Protein AF-A0A844FRA8-F1 (afdb_monomer)

Organism: NCBI:txid2652286

InterPro domains:
  IPR017853 Glycoside hydrolase superfamily [SSF51445] (2-80)

Secondary structure (DSSP, 8-state):
-HHHHHHTT--EEEETTGGGS-HHHHHHHHHHHHHH-TT-EEEE--SS--HHHHHTTS-SEE--HHHHHHHHHHHHSTTS-HHHHHHHHHHHHHHSPPP--------

Mean predicted aligned error: 9.88 Å

Structure (mmCIF, N/CA/C/O backbone):
data_AF-A0A844FRA8-F1
#
_entry.id   AF-A0A844FRA8-F1
#
loop_
_atom_site.group_PDB
_atom_site.id
_atom_site.type_symbol
_atom_site.label_atom_id
_atom_site.label_alt_id
_atom_site.label_comp_id
_atom_site.label_asym_id
_atom_site.label_entity_id
_atom_site.label_seq_id
_atom_site.pdbx_PDB_ins_code
_atom_site.Cartn_x
_atom_site.Cartn_y
_atom_site.Cartn_z
_atom_site.occupancy
_atom_site.B_iso_or_equiv
_atom_site.auth_seq_id
_atom_site.auth_comp_id
_atom_site.auth_asym_id
_atom_site.auth_atom_id
_atom_site.pdbx_PDB_model_num
ATOM 1 N N . MET A 1 1 ? -14.602 10.798 7.791 1.00 83.31 1 MET A N 1
ATOM 2 C CA . MET A 1 1 ? -15.094 10.091 6.585 1.00 83.31 1 MET A CA 1
ATOM 3 C C . MET A 1 1 ? -14.710 8.612 6.601 1.00 83.31 1 MET A C 1
ATOM 5 O O . MET A 1 1 ? -15.614 7.791 6.595 1.00 83.31 1 MET A O 1
ATOM 9 N N . ILE A 1 2 ? -13.419 8.274 6.713 1.00 88.12 2 ILE A N 1
ATOM 10 C CA . ILE A 1 2 ? -12.896 6.890 6.756 1.00 88.12 2 ILE A CA 1
ATOM 11 C C . ILE A 1 2 ? -13.668 5.986 7.731 1.00 88.12 2 ILE A C 1
ATOM 13 O O . ILE A 1 2 ? -14.244 4.989 7.313 1.00 88.12 2 ILE A O 1
ATOM 17 N N . LYS A 1 3 ? -13.798 6.393 9.002 1.00 89.56 3 LYS A N 1
ATOM 18 C CA . LYS A 1 3 ? -14.504 5.616 10.042 1.00 89.56 3 LYS A CA 1
ATOM 19 C C . LYS A 1 3 ? -15.937 5.216 9.670 1.00 89.56 3 LYS A C 1
ATOM 21 O O . LYS A 1 3 ? -16.399 4.151 10.056 1.00 89.56 3 LYS A O 1
ATOM 26 N N . LYS A 1 4 ? -16.651 6.055 8.908 1.00 92.75 4 LYS A N 1
ATOM 27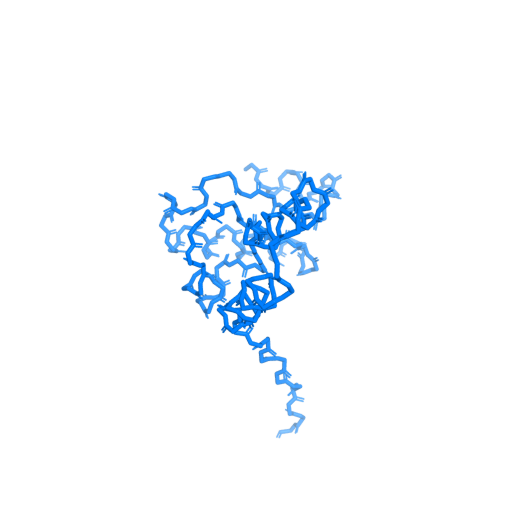 C CA . LYS A 1 4 ? -18.012 5.739 8.448 1.00 92.75 4 LYS A CA 1
ATOM 28 C C . LYS A 1 4 ? -17.992 4.516 7.531 1.00 92.75 4 LYS A C 1
ATOM 30 O O . LYS A 1 4 ? -18.768 3.599 7.742 1.00 92.75 4 LYS A O 1
ATOM 35 N N . TRP A 1 5 ? -17.096 4.507 6.548 1.00 91.81 5 TRP A N 1
ATOM 36 C CA . TRP A 1 5 ? -16.954 3.412 5.588 1.00 91.81 5 TRP A CA 1
ATOM 37 C C . TRP A 1 5 ? -16.363 2.151 6.220 1.00 91.81 5 TRP A C 1
ATOM 39 O O . TRP A 1 5 ? -16.817 1.054 5.917 1.00 91.81 5 TRP A O 1
ATOM 49 N N . MET A 1 6 ? -15.450 2.306 7.181 1.00 92.19 6 MET A N 1
ATOM 50 C CA . MET A 1 6 ? -14.953 1.187 7.990 1.00 92.19 6 MET A CA 1
ATOM 51 C C . MET A 1 6 ? -16.088 0.471 8.730 1.00 92.19 6 MET A C 1
ATOM 53 O O . MET A 1 6 ? -16.196 -0.749 8.670 1.00 92.19 6 MET A O 1
ATOM 57 N N . ARG A 1 7 ? -17.001 1.226 9.354 1.00 90.25 7 ARG A N 1
ATOM 58 C CA . ARG A 1 7 ? -18.177 0.663 10.043 1.00 90.25 7 ARG A CA 1
ATOM 59 C C . ARG A 1 7 ? -19.200 0.029 9.102 1.00 90.25 7 ARG A C 1
ATOM 61 O O . ARG A 1 7 ? -20.003 -0.779 9.550 1.00 90.25 7 ARG A O 1
ATOM 68 N N . LEU A 1 8 ? -19.174 0.392 7.820 1.00 93.12 8 LEU A N 1
ATOM 69 C CA . LEU A 1 8 ? -19.977 -0.248 6.776 1.00 93.12 8 LEU A CA 1
ATOM 70 C C . LEU A 1 8 ? -19.321 -1.525 6.223 1.00 93.12 8 LEU A C 1
ATOM 72 O O . LEU A 1 8 ? -19.931 -2.186 5.390 1.00 93.12 8 LEU A O 1
ATOM 76 N N . GLY A 1 9 ? -18.122 -1.888 6.695 1.00 91.38 9 GLY A N 1
ATOM 77 C CA . GLY A 1 9 ? -17.477 -3.163 6.380 1.00 91.38 9 GLY A CA 1
ATOM 78 C C . GLY A 1 9 ? -16.450 -3.118 5.249 1.00 91.38 9 GLY A C 1
ATOM 79 O O . GLY A 1 9 ? -16.193 -4.149 4.645 1.00 91.38 9 GLY A O 1
ATOM 80 N N . VAL A 1 10 ? -15.864 -1.959 4.935 1.00 92.44 10 VAL A N 1
ATOM 81 C CA . VAL A 1 10 ? -14.774 -1.880 3.945 1.00 92.44 10 VAL A CA 1
ATOM 82 C C . VAL A 1 10 ? -13.508 -2.584 4.455 1.00 92.44 10 VAL A C 1
ATOM 84 O O . VAL A 1 10 ? -13.057 -2.327 5.570 1.00 92.44 10 VAL A O 1
ATOM 87 N N . ASP A 1 11 ? -12.910 -3.421 3.603 1.00 91.69 11 ASP A N 1
ATOM 88 C CA . ASP A 1 11 ? -11.709 -4.217 3.909 1.00 91.69 11 ASP A CA 1
ATOM 89 C C . ASP A 1 11 ? -10.407 -3.649 3.329 1.00 91.69 11 ASP A C 1
ATOM 91 O O . ASP A 1 11 ? -9.317 -4.071 3.718 1.00 91.69 11 ASP A O 1
ATOM 95 N N . ALA A 1 12 ? -10.491 -2.694 2.402 1.00 92.56 12 ALA A N 1
ATOM 96 C CA . ALA A 1 12 ? -9.314 -2.099 1.787 1.00 92.56 12 ALA A CA 1
ATOM 97 C C . ALA A 1 12 ? -9.547 -0.660 1.317 1.00 92.56 12 ALA A C 1
ATOM 99 O O . ALA A 1 12 ? -10.653 -0.281 0.934 1.00 92.56 12 ALA A O 1
ATOM 100 N N . TRP A 1 13 ? -8.470 0.121 1.295 1.00 93.62 13 TRP A N 1
ATOM 101 C CA . TRP A 1 13 ? -8.435 1.490 0.794 1.00 93.62 13 TRP A CA 1
ATOM 102 C C . TRP A 1 13 ? -7.419 1.607 -0.331 1.00 93.62 13 TRP A C 1
ATOM 104 O O . TRP A 1 13 ? -6.250 1.280 -0.144 1.00 93.62 13 TRP A O 1
ATOM 114 N N . ARG A 1 14 ? -7.860 2.120 -1.481 1.00 93.62 14 ARG A N 1
ATOM 115 C CA . ARG A 1 14 ? -6.986 2.539 -2.578 1.00 93.62 14 ARG A CA 1
ATOM 116 C C . ARG A 1 14 ? -6.904 4.059 -2.573 1.00 93.62 14 ARG A C 1
ATOM 118 O O . ARG A 1 14 ? -7.905 4.723 -2.833 1.00 93.62 14 ARG A O 1
ATOM 125 N N . LEU A 1 15 ? -5.732 4.594 -2.253 1.00 91.56 15 LEU A N 1
ATOM 126 C CA . LEU A 1 15 ? -5.472 6.029 -2.205 1.00 91.56 15 LEU A CA 1
ATOM 127 C C . LEU A 1 15 ? -5.052 6.512 -3.596 1.00 91.56 15 LEU A C 1
ATOM 129 O O . LEU A 1 15 ? -4.052 6.050 -4.144 1.00 91.56 15 LEU A O 1
ATOM 133 N N . ASP A 1 16 ? -5.861 7.397 -4.167 1.00 89.62 16 ASP A N 1
ATOM 134 C CA . ASP A 1 16 ? -5.593 8.070 -5.439 1.00 89.62 16 ASP A CA 1
ATOM 135 C C . ASP A 1 16 ? -4.457 9.081 -5.276 1.00 89.62 16 ASP A C 1
ATOM 137 O O . ASP A 1 16 ? -4.392 9.747 -4.240 1.00 89.62 16 ASP A O 1
ATOM 141 N N . VAL A 1 17 ? -3.567 9.159 -6.272 1.00 85.94 17 VAL A N 1
ATOM 142 C CA . VAL A 1 17 ? -2.420 10.091 -6.298 1.00 85.94 17 VAL A CA 1
ATOM 143 C C . VAL A 1 17 ? -1.681 10.153 -4.945 1.00 85.94 17 VAL A C 1
ATOM 145 O O . VAL A 1 17 ? -1.394 11.214 -4.391 1.00 85.94 17 VAL A O 1
ATOM 148 N N . ALA A 1 18 ? -1.394 8.980 -4.365 1.00 86.00 18 ALA A N 1
ATOM 149 C CA . ALA A 1 18 ? -0.852 8.867 -3.008 1.00 86.00 18 ALA A CA 1
ATOM 150 C C . ALA A 1 18 ? 0.504 9.575 -2.841 1.00 86.00 18 ALA A C 1
ATOM 152 O O . ALA A 1 18 ? 0.853 9.976 -1.736 1.00 86.00 18 ALA A O 1
ATOM 153 N N . ASN A 1 19 ? 1.242 9.762 -3.936 1.00 83.56 19 ASN A N 1
ATOM 154 C CA . ASN A 1 19 ? 2.518 10.473 -3.974 1.00 83.56 19 ASN A CA 1
ATOM 155 C C . ASN A 1 19 ? 2.410 11.994 -3.737 1.00 83.56 19 ASN A C 1
ATOM 157 O O . ASN A 1 19 ? 3.432 12.624 -3.486 1.00 83.56 19 ASN A O 1
ATOM 161 N N . GLU A 1 20 ? 1.222 12.598 -3.843 1.00 87.50 20 GLU A N 1
ATOM 162 C CA . GLU A 1 20 ? 1.011 14.029 -3.547 1.00 87.50 20 GLU A CA 1
ATOM 163 C C . GLU A 1 20 ? 0.608 14.284 -2.086 1.00 87.50 20 GLU A C 1
ATOM 165 O O . GLU A 1 20 ? 0.595 15.425 -1.618 1.00 87.50 20 GLU A O 1
ATOM 170 N N . ILE A 1 21 ? 0.288 13.223 -1.345 1.00 85.81 21 ILE A N 1
ATOM 171 C CA . ILE A 1 21 ? -0.084 13.294 0.065 1.00 85.81 21 ILE A CA 1
ATOM 172 C C . ILE A 1 21 ? 1.195 13.225 0.902 1.00 85.81 21 ILE A C 1
ATOM 174 O O . ILE A 1 21 ? 2.059 12.386 0.662 1.00 85.81 21 ILE A O 1
ATOM 178 N N . SER A 1 22 ? 1.320 14.093 1.909 1.00 86.50 22 SER A N 1
ATOM 179 C CA . SER A 1 22 ? 2.481 14.063 2.801 1.00 86.50 22 SER A CA 1
ATOM 180 C C . SER A 1 22 ? 2.553 12.756 3.597 1.00 86.50 22 SER A C 1
ATOM 182 O O . SER A 1 22 ? 1.527 12.236 4.043 1.00 86.50 22 SER A O 1
ATOM 184 N N . ASP A 1 23 ? 3.769 12.271 3.853 1.00 85.19 23 ASP A N 1
ATOM 185 C CA . ASP A 1 23 ? 4.006 11.020 4.589 1.00 85.19 23 ASP A CA 1
ATOM 186 C C . ASP A 1 23 ? 3.283 10.995 5.943 1.00 85.19 23 ASP A C 1
ATOM 188 O O . ASP A 1 23 ? 2.564 10.052 6.258 1.00 85.19 23 ASP A O 1
ATOM 192 N N . HIS A 1 24 ? 3.350 12.096 6.697 1.00 87.19 24 HIS A N 1
ATOM 193 C CA . HIS A 1 24 ? 2.664 12.224 7.986 1.00 87.19 24 HIS A CA 1
ATOM 194 C C . HIS A 1 24 ? 1.133 12.108 7.864 1.00 87.19 24 HIS A C 1
ATOM 196 O O . HIS A 1 24 ? 0.451 11.633 8.775 1.00 87.19 24 HIS A O 1
ATOM 202 N N . MET A 1 25 ? 0.549 12.571 6.755 1.00 89.38 25 MET A N 1
ATOM 203 C CA . MET A 1 25 ? -0.886 12.414 6.526 1.00 89.38 25 MET A CA 1
ATOM 204 C C . MET A 1 25 ? -1.231 10.967 6.157 1.00 89.38 25 MET A C 1
ATOM 206 O O . MET A 1 25 ? -2.240 10.460 6.648 1.00 89.38 25 MET A O 1
ATOM 210 N N . LEU A 1 26 ? -0.400 10.295 5.356 1.00 89.25 26 LEU A N 1
ATOM 211 C CA . LEU A 1 26 ? -0.566 8.873 5.035 1.00 89.25 26 LEU A CA 1
ATOM 212 C C . LEU A 1 26 ? -0.477 7.997 6.290 1.00 89.25 26 LEU A C 1
ATOM 214 O O . LEU A 1 26 ? -1.347 7.148 6.497 1.00 89.25 26 LEU A O 1
ATOM 218 N N . ASP A 1 27 ? 0.481 8.273 7.173 1.00 89.44 27 ASP A N 1
ATOM 219 C CA . ASP A 1 27 ? 0.624 7.584 8.458 1.00 89.44 27 ASP A CA 1
ATOM 220 C C . ASP A 1 27 ? -0.619 7.758 9.332 1.00 89.44 27 ASP A C 1
ATOM 222 O O . ASP A 1 27 ? -1.169 6.781 9.846 1.00 89.44 27 ASP A O 1
ATOM 226 N N . ASN A 1 28 ? -1.134 8.986 9.440 1.00 91.06 28 ASN A N 1
ATOM 227 C CA . ASN A 1 28 ? -2.366 9.259 10.179 1.00 91.06 28 ASN A CA 1
ATOM 228 C C . ASN A 1 28 ? -3.579 8.537 9.579 1.00 91.06 28 ASN A C 1
ATOM 230 O O . ASN A 1 28 ? -4.407 7.995 10.315 1.00 91.06 28 ASN A O 1
ATOM 234 N N . ILE A 1 29 ? -3.698 8.520 8.249 1.00 91.56 29 ILE A N 1
ATOM 235 C CA . ILE A 1 29 ? -4.768 7.803 7.545 1.00 91.56 29 ILE A CA 1
ATOM 236 C C . ILE A 1 29 ? -4.689 6.313 7.868 1.00 91.56 29 ILE A C 1
ATOM 238 O O . ILE A 1 29 ? -5.690 5.721 8.283 1.00 91.56 29 ILE A O 1
ATOM 242 N N . LYS A 1 30 ? -3.504 5.713 7.729 1.00 90.81 30 LYS A N 1
ATOM 243 C CA . LYS A 1 30 ? -3.291 4.296 8.014 1.00 90.81 30 LYS A CA 1
ATOM 244 C C . LYS A 1 30 ? -3.557 3.981 9.482 1.00 90.81 30 LYS A C 1
ATOM 246 O O . LYS A 1 30 ? -4.237 2.998 9.758 1.00 90.81 30 LYS A O 1
ATOM 251 N N . HIS A 1 31 ? -3.112 4.824 10.410 1.00 92.00 31 HIS A N 1
ATOM 252 C CA . HIS A 1 31 ? -3.376 4.656 11.838 1.00 92.00 31 HIS A CA 1
ATOM 253 C C . HIS A 1 31 ? -4.881 4.633 12.130 1.00 92.00 31 HIS A C 1
ATOM 255 O O . HIS A 1 31 ? -5.379 3.669 12.706 1.00 92.00 31 HIS A O 1
ATOM 261 N N . VAL A 1 32 ? -5.638 5.610 11.617 1.00 93.19 32 VAL A N 1
ATOM 262 C CA . VAL A 1 32 ? -7.101 5.651 11.782 1.00 93.19 32 VAL A CA 1
ATOM 263 C C . VAL A 1 32 ? -7.790 4.420 11.179 1.00 93.19 32 VAL A C 1
ATOM 265 O O . VAL A 1 32 ? -8.779 3.942 11.734 1.00 93.19 32 VAL A O 1
ATOM 268 N N . ILE A 1 33 ? -7.300 3.907 10.048 1.00 92.94 33 ILE A N 1
ATOM 269 C CA . ILE A 1 33 ? -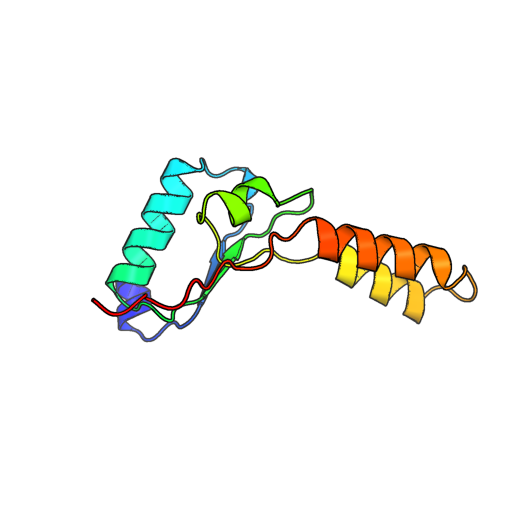7.835 2.692 9.416 1.00 92.94 33 ILE A CA 1
ATOM 270 C C . ILE A 1 33 ? -7.556 1.457 10.285 1.00 92.94 33 ILE A C 1
ATOM 272 O O . ILE A 1 33 ? -8.470 0.676 10.558 1.00 92.94 33 ILE A O 1
ATOM 276 N N . LYS A 1 34 ? -6.306 1.287 10.729 1.00 90.62 34 LYS A N 1
ATOM 277 C CA . LYS A 1 34 ? -5.861 0.121 11.506 1.00 90.62 34 LYS A CA 1
ATOM 278 C C . LYS A 1 34 ? -6.458 0.096 12.915 1.00 90.62 34 LYS A C 1
ATOM 280 O O . LYS A 1 34 ? -6.695 -0.996 13.430 1.00 90.62 34 LYS A O 1
ATOM 285 N N . ASP A 1 35 ? -6.754 1.259 13.492 1.00 93.31 35 ASP A N 1
ATOM 286 C CA . ASP A 1 35 ? -7.470 1.391 14.765 1.00 93.31 35 ASP A CA 1
ATOM 287 C C . ASP A 1 35 ? -8.904 0.854 14.689 1.00 93.31 35 ASP A C 1
ATOM 289 O O . ASP A 1 35 ? -9.380 0.227 15.632 1.00 93.31 35 ASP A O 1
ATOM 293 N N . GLU A 1 36 ? -9.602 1.075 13.569 1.00 92.50 36 GLU A N 1
ATOM 294 C CA . GLU A 1 36 ? -10.954 0.534 13.383 1.00 92.50 36 GLU A CA 1
ATOM 295 C C . GLU A 1 36 ? -10.909 -0.956 12.999 1.00 92.50 36 GLU A C 1
ATOM 297 O O . GLU A 1 36 ? -11.723 -1.739 13.488 1.00 92.50 36 GLU A O 1
ATOM 302 N N . LYS A 1 37 ? -9.963 -1.368 12.139 1.00 92.00 37 LYS A N 1
ATOM 303 C CA . LYS A 1 37 ? -9.752 -2.777 11.762 1.00 92.00 37 LYS A CA 1
ATOM 304 C C . LYS A 1 37 ? -8.313 -3.023 11.294 1.00 92.00 37 LYS A C 1
ATOM 306 O O . LYS A 1 37 ? -7.910 -2.579 10.217 1.00 92.00 37 LYS A O 1
ATOM 311 N N . LYS A 1 38 ? -7.560 -3.810 12.071 1.00 90.56 38 LYS A N 1
ATOM 312 C CA . LYS A 1 38 ? -6.129 -4.096 11.838 1.00 90.56 38 LYS A CA 1
ATOM 313 C C . LYS A 1 38 ? -5.835 -4.781 10.499 1.00 90.56 38 LYS A C 1
ATOM 315 O O . LYS A 1 38 ? -4.825 -4.472 9.870 1.00 90.56 38 LYS A O 1
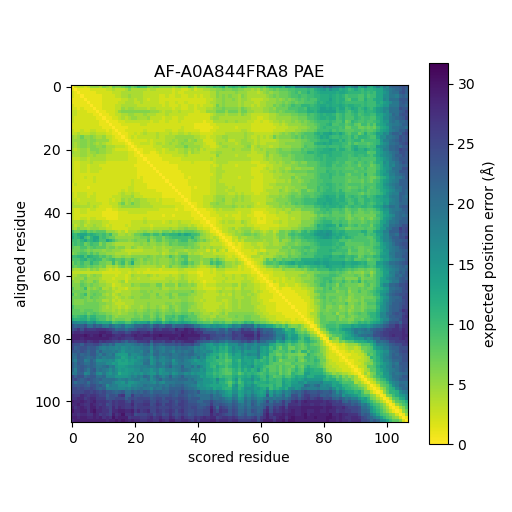ATOM 320 N N . ASP A 1 39 ? -6.740 -5.639 10.037 1.00 90.56 39 ASP A N 1
ATOM 321 C CA . ASP A 1 39 ? -6.551 -6.429 8.811 1.00 90.56 39 ASP A CA 1
ATOM 322 C C . ASP A 1 39 ? -6.900 -5.663 7.525 1.00 90.56 39 ASP A C 1
ATOM 324 O O . ASP A 1 39 ? -6.841 -6.218 6.432 1.00 90.56 39 ASP A O 1
ATOM 328 N N . THR A 1 40 ? -7.263 -4.383 7.629 1.00 92.19 40 THR A N 1
ATOM 329 C CA . THR A 1 40 ? -7.640 -3.567 6.466 1.00 92.19 40 THR A CA 1
ATOM 330 C C . THR A 1 40 ? -6.420 -3.233 5.623 1.00 92.19 40 THR A C 1
ATOM 332 O O . THR A 1 40 ? -5.448 -2.702 6.159 1.00 92.19 40 THR A O 1
ATOM 335 N N . TYR A 1 41 ? -6.464 -3.482 4.318 1.00 91.69 41 TYR A N 1
ATOM 336 C CA . TYR A 1 41 ? -5.327 -3.246 3.424 1.00 91.69 41 TYR A CA 1
ATOM 337 C C . TYR A 1 41 ? -5.309 -1.811 2.877 1.00 91.69 41 TYR A C 1
ATOM 339 O O . TYR A 1 41 ? -6.334 -1.322 2.405 1.00 91.69 41 TYR A O 1
ATOM 347 N N . VAL A 1 42 ? -4.161 -1.128 2.903 1.00 92.12 42 VAL A N 1
ATOM 348 C CA . VAL A 1 42 ? -4.020 0.236 2.350 1.00 92.12 42 VAL A CA 1
ATOM 349 C C . VAL A 1 42 ? -3.031 0.249 1.187 1.00 92.12 42 VAL A C 1
ATOM 351 O O . VAL A 1 42 ? -1.831 0.061 1.384 1.00 92.12 42 VAL A O 1
ATOM 354 N N . VAL A 1 43 ? -3.525 0.507 -0.024 1.00 92.00 43 VAL A N 1
ATOM 355 C CA . VAL A 1 43 ? -2.723 0.579 -1.251 1.00 92.00 43 VAL A CA 1
ATOM 356 C C . VAL A 1 43 ? -2.698 1.997 -1.808 1.00 92.00 43 VAL A C 1
ATOM 358 O O . VAL A 1 43 ? -3.738 2.637 -1.943 1.00 92.00 43 VAL A O 1
ATOM 361 N N . GLY A 1 44 ? -1.512 2.492 -2.152 1.00 90.00 44 GLY A N 1
ATOM 362 C CA . GLY A 1 44 ? -1.356 3.775 -2.836 1.00 90.00 44 GLY A CA 1
ATOM 363 C C . GLY A 1 44 ? -1.232 3.620 -4.347 1.00 90.00 44 GLY A C 1
ATOM 364 O O . GLY A 1 44 ? -0.631 2.670 -4.861 1.00 90.00 44 GLY A O 1
ATOM 365 N N . GLU A 1 45 ? -1.772 4.574 -5.089 1.00 87.19 45 GLU A N 1
ATOM 366 C CA . GLU A 1 45 ? -1.375 4.776 -6.472 1.00 87.19 45 GLU A CA 1
ATOM 367 C C . GLU A 1 45 ? -0.084 5.595 -6.527 1.00 87.19 45 GLU A C 1
ATOM 369 O O . GLU A 1 45 ? -0.089 6.791 -6.251 1.00 87.19 45 GLU A O 1
ATOM 374 N N . ILE A 1 46 ? 1.017 4.936 -6.895 1.00 83.94 46 ILE A N 1
ATOM 375 C CA . ILE A 1 46 ? 2.319 5.568 -7.106 1.00 83.94 46 ILE A CA 1
ATOM 376 C C . ILE A 1 46 ? 2.921 4.985 -8.386 1.00 83.94 46 ILE A C 1
ATOM 378 O O . ILE A 1 46 ? 3.073 3.772 -8.519 1.00 83.94 46 ILE A O 1
ATOM 382 N N . TRP A 1 47 ? 3.246 5.852 -9.345 1.00 78.69 47 TRP A N 1
ATOM 383 C CA . TRP A 1 47 ? 3.723 5.456 -10.678 1.00 78.69 47 TRP A CA 1
ATOM 384 C C . TRP A 1 47 ? 5.245 5.272 -10.762 1.00 78.69 47 TRP A C 1
ATOM 386 O O . TRP A 1 47 ? 5.748 4.628 -11.690 1.00 78.69 47 TRP A O 1
ATOM 396 N N . HIS A 1 48 ? 5.972 5.851 -9.806 1.00 73.38 48 HIS A N 1
ATOM 397 C CA . HIS A 1 48 ? 7.430 5.822 -9.708 1.00 73.38 48 HIS A CA 1
ATOM 398 C C . HIS A 1 48 ? 7.903 4.918 -8.561 1.00 73.38 48 HIS A C 1
ATOM 400 O O . HIS A 1 48 ? 7.126 4.149 -7.998 1.00 73.38 48 HIS A O 1
ATOM 406 N N . ASN A 1 49 ? 9.201 4.968 -8.245 1.00 73.75 49 ASN A N 1
ATOM 407 C CA . ASN A 1 49 ? 9.760 4.218 -7.127 1.00 73.75 49 ASN A CA 1
ATOM 408 C C . ASN A 1 49 ? 8.972 4.541 -5.848 1.00 73.75 49 ASN A C 1
ATOM 410 O O . ASN A 1 49 ? 8.840 5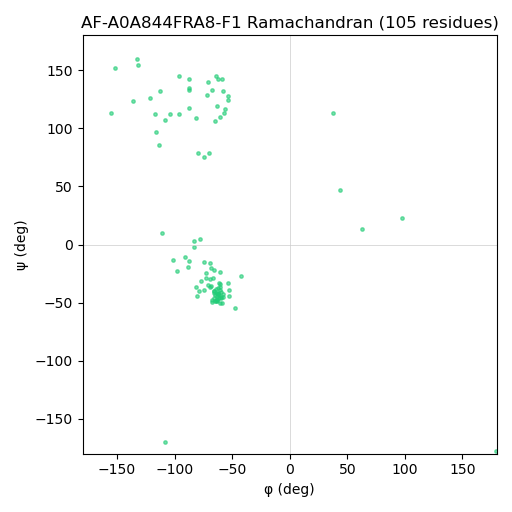.714 -5.511 1.00 73.75 49 ASN A O 1
ATOM 414 N N . ALA A 1 50 ? 8.442 3.507 -5.194 1.00 76.25 50 ALA A N 1
ATOM 415 C CA . ALA A 1 50 ? 7.586 3.616 -4.022 1.00 76.25 50 ALA A CA 1
ATOM 416 C C . ALA A 1 50 ? 8.243 3.100 -2.728 1.00 76.25 50 ALA A C 1
ATOM 418 O O . ALA A 1 50 ? 7.559 2.941 -1.716 1.00 76.25 50 ALA A O 1
ATOM 419 N N . THR A 1 51 ? 9.549 2.802 -2.755 1.00 78.12 51 THR A N 1
ATOM 420 C CA . THR A 1 51 ? 10.268 2.220 -1.611 1.00 78.12 51 THR A CA 1
ATOM 421 C C . THR 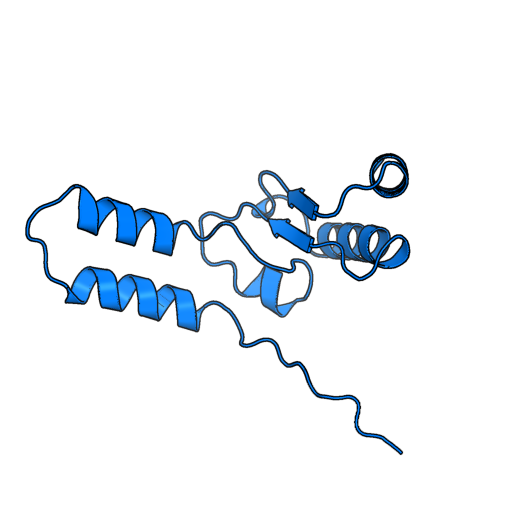A 1 51 ? 10.073 3.031 -0.333 1.00 78.12 51 THR A C 1
ATOM 423 O O . THR A 1 51 ? 9.894 2.434 0.723 1.00 78.12 51 THR A O 1
ATOM 426 N N . GLU A 1 52 ? 10.058 4.361 -0.414 1.00 76.62 52 GLU A N 1
ATOM 427 C CA . GLU A 1 52 ? 9.941 5.250 0.749 1.00 76.62 52 GLU A CA 1
ATOM 428 C C . GLU A 1 52 ? 8.592 5.081 1.464 1.00 76.62 52 GLU A C 1
ATOM 430 O O . GLU A 1 52 ? 8.564 4.806 2.661 1.00 76.62 52 GLU A O 1
ATOM 435 N N . TRP A 1 53 ? 7.478 5.089 0.728 1.00 77.06 53 TRP A N 1
ATOM 436 C CA . TRP A 1 53 ? 6.132 4.926 1.297 1.00 77.06 53 TRP A CA 1
ATOM 437 C C . TRP A 1 53 ? 5.865 3.539 1.893 1.00 77.06 53 TRP A C 1
ATOM 439 O O . TRP A 1 53 ? 5.062 3.403 2.819 1.00 77.06 53 TRP A O 1
ATOM 449 N N . ILE A 1 54 ? 6.530 2.503 1.375 1.00 78.38 54 ILE A N 1
ATOM 450 C CA . ILE A 1 54 ? 6.441 1.144 1.929 1.00 78.38 54 ILE A CA 1
ATOM 451 C C . ILE A 1 54 ? 7.353 1.016 3.158 1.00 78.38 54 ILE A C 1
ATOM 453 O O . ILE A 1 54 ? 6.937 0.476 4.180 1.00 78.38 54 ILE A O 1
ATOM 457 N N . SER A 1 55 ? 8.583 1.534 3.082 1.00 77.00 55 SER A N 1
ATOM 458 C CA . SER A 1 55 ? 9.584 1.427 4.158 1.00 77.00 55 SER A CA 1
ATOM 459 C C . SER A 1 55 ? 9.199 2.233 5.395 1.00 77.00 55 SER A C 1
ATOM 461 O O . SER A 1 55 ? 9.413 1.773 6.514 1.00 77.00 55 SER A O 1
ATOM 463 N N . ASN A 1 56 ? 8.576 3.396 5.199 1.00 75.44 56 ASN A N 1
ATOM 464 C CA . ASN A 1 56 ? 8.088 4.250 6.282 1.00 75.44 56 ASN A CA 1
ATOM 465 C C . ASN A 1 56 ? 6.772 3.744 6.887 1.00 75.44 56 ASN A C 1
ATOM 467 O O . ASN A 1 56 ? 6.200 4.391 7.752 1.00 75.44 56 ASN A O 1
ATOM 471 N N . ASN A 1 57 ? 6.289 2.573 6.455 1.00 74.38 57 ASN A N 1
ATOM 472 C CA . ASN A 1 57 ? 5.062 1.954 6.936 1.00 74.38 57 ASN A CA 1
ATOM 473 C C . ASN A 1 57 ? 3.787 2.774 6.648 1.00 74.38 57 ASN A C 1
ATOM 475 O O . ASN A 1 57 ? 2.733 2.416 7.168 1.00 74.38 57 ASN A O 1
ATOM 479 N N . GLY A 1 58 ? 3.840 3.790 5.779 1.00 79.69 58 GLY A N 1
ATOM 480 C CA . GLY A 1 58 ? 2.691 4.624 5.403 1.00 79.69 58 GLY A CA 1
ATOM 481 C C . GLY A 1 58 ? 1.678 3.921 4.494 1.00 79.69 58 GLY A C 1
ATOM 482 O O . GLY A 1 58 ? 0.491 4.237 4.522 1.00 79.69 58 GLY A O 1
ATOM 483 N N . LEU A 1 59 ? 2.105 2.898 3.742 1.00 86.50 59 LEU A N 1
ATOM 484 C CA . LEU A 1 59 ? 1.247 2.062 2.889 1.00 86.50 59 LEU A CA 1
ATOM 485 C C . LEU A 1 59 ? 1.523 0.570 3.123 1.00 86.50 59 LEU A C 1
ATOM 487 O O . LEU A 1 59 ? 2.606 0.196 3.564 1.00 86.50 59 LEU A O 1
ATOM 491 N N . ASP A 1 60 ? 0.539 -0.293 2.862 1.00 86.56 60 ASP A N 1
ATOM 492 C CA . ASP A 1 60 ? 0.733 -1.755 2.834 1.00 86.56 60 ASP A CA 1
ATOM 493 C C . ASP A 1 60 ? 1.180 -2.244 1.438 1.00 86.56 60 ASP A C 1
ATOM 495 O O . ASP A 1 60 ? 1.647 -3.372 1.277 1.00 86.56 60 ASP A O 1
ATOM 499 N N . GLY A 1 61 ? 1.051 -1.397 0.414 1.00 86.31 61 GLY A N 1
ATOM 500 C CA . GLY A 1 61 ? 1.571 -1.644 -0.926 1.00 86.31 61 GLY A CA 1
ATOM 501 C C . GLY A 1 61 ? 1.263 -0.513 -1.900 1.00 86.31 61 GLY A C 1
ATOM 502 O O . GLY A 1 61 ? 0.645 0.493 -1.546 1.00 86.31 61 GLY A O 1
ATOM 503 N N . VAL A 1 62 ? 1.677 -0.700 -3.154 1.00 88.19 62 VAL A N 1
ATOM 504 C CA . VAL A 1 62 ? 1.390 0.231 -4.251 1.00 88.19 62 VAL A CA 1
ATOM 505 C C . VAL A 1 62 ? 0.896 -0.484 -5.495 1.00 88.19 62 VAL A C 1
ATOM 507 O O . VAL A 1 62 ? 1.153 -1.672 -5.700 1.00 88.19 62 VAL A O 1
ATOM 510 N N . THR A 1 63 ? 0.225 0.266 -6.363 1.00 86.38 63 THR A N 1
ATOM 511 C CA . THR A 1 63 ? -0.133 -0.214 -7.701 1.00 86.38 63 THR A CA 1
ATOM 512 C C . THR A 1 63 ? 1.145 -0.454 -8.513 1.00 86.38 63 THR A C 1
ATOM 514 O O . THR A 1 63 ? 1.820 0.487 -8.925 1.00 86.38 63 THR A O 1
ATOM 517 N N . ASN A 1 64 ? 1.520 -1.722 -8.719 1.00 83.50 64 ASN A N 1
ATOM 518 C CA . ASN A 1 64 ? 2.796 -2.081 -9.343 1.00 83.50 64 ASN A CA 1
ATOM 519 C C . ASN A 1 64 ? 2.751 -1.949 -10.876 1.00 83.50 64 ASN A C 1
ATOM 521 O O . ASN A 1 64 ? 2.660 -2.929 -11.620 1.00 83.50 64 ASN A O 1
ATOM 525 N N . TYR A 1 65 ? 2.866 -0.713 -11.356 1.00 81.38 65 TYR A N 1
ATOM 526 C CA . TYR A 1 65 ? 2.870 -0.402 -12.785 1.00 81.38 65 TYR A CA 1
ATOM 527 C C . TYR A 1 65 ? 4.082 -0.961 -13.543 1.00 81.38 65 TYR A C 1
ATOM 529 O O . TYR A 1 65 ? 4.015 -1.130 -14.760 1.00 81.38 65 TYR A O 1
ATOM 537 N N . ALA A 1 66 ? 5.195 -1.267 -12.866 1.00 79.00 66 ALA A N 1
ATOM 538 C CA . ALA A 1 66 ? 6.326 -1.938 -13.506 1.00 79.00 66 ALA A CA 1
ATOM 539 C C . ALA A 1 66 ? 5.929 -3.352 -13.954 1.00 79.00 66 ALA A C 1
ATOM 541 O O . ALA A 1 66 ? 6.113 -3.695 -15.120 1.00 79.00 66 ALA A O 1
ATOM 542 N N . VAL A 1 67 ? 5.302 -4.130 -13.069 1.00 81.44 67 VAL A N 1
ATOM 543 C CA . VAL A 1 67 ? 4.809 -5.475 -13.402 1.00 81.44 67 VAL A CA 1
ATOM 544 C C . VAL A 1 67 ? 3.737 -5.415 -14.486 1.00 81.44 67 VAL A C 1
ATOM 546 O O . VAL A 1 67 ? 3.851 -6.136 -15.475 1.00 81.44 67 VAL A O 1
ATOM 549 N N . SER A 1 68 ? 2.748 -4.524 -14.364 1.00 82.75 68 SER A N 1
ATOM 550 C CA . SER A 1 68 ? 1.690 -4.396 -15.376 1.00 82.75 68 SER A CA 1
ATOM 551 C C . SER A 1 68 ? 2.251 -4.080 -16.765 1.00 82.75 68 SER A C 1
ATOM 553 O O . SER A 1 68 ? 1.838 -4.697 -17.743 1.00 82.75 68 SER A O 1
ATOM 555 N N . ARG A 1 69 ? 3.241 -3.178 -16.859 1.00 80.44 69 ARG A N 1
ATOM 556 C CA . ARG A 1 69 ? 3.929 -2.881 -18.127 1.00 80.44 69 ARG A CA 1
ATOM 557 C C . ARG A 1 69 ? 4.726 -4.075 -18.646 1.00 80.44 69 ARG A C 1
ATOM 559 O O . ARG A 1 69 ? 4.663 -4.353 -19.834 1.00 80.44 69 ARG A O 1
ATOM 566 N N . ALA A 1 70 ? 5.431 -4.798 -17.776 1.00 80.44 70 ALA A N 1
ATOM 567 C CA . ALA A 1 70 ? 6.197 -5.981 -18.167 1.00 80.44 70 ALA A CA 1
ATOM 568 C C . ALA A 1 70 ? 5.299 -7.092 -18.739 1.00 80.44 70 ALA A C 1
ATOM 570 O O . ALA A 1 70 ? 5.635 -7.690 -19.760 1.00 80.44 70 ALA A O 1
ATOM 571 N N . ILE A 1 71 ? 4.145 -7.338 -18.106 1.00 81.81 71 ILE A N 1
ATOM 572 C CA . ILE A 1 71 ? 3.144 -8.302 -18.582 1.00 81.81 71 ILE A CA 1
ATOM 573 C C . ILE A 1 71 ? 2.551 -7.834 -19.910 1.00 81.81 71 ILE A C 1
ATOM 575 O O . ILE A 1 71 ? 2.457 -8.626 -20.844 1.00 81.81 71 ILE A O 1
ATOM 579 N N . LEU A 1 72 ? 2.181 -6.555 -20.017 1.00 82.81 72 LEU A N 1
ATOM 580 C CA . LEU A 1 72 ? 1.600 -6.017 -21.244 1.00 82.81 72 LEU A CA 1
ATOM 581 C C . LEU A 1 72 ? 2.575 -6.132 -22.421 1.00 82.81 72 LEU A C 1
ATOM 583 O O . LEU A 1 72 ? 2.193 -6.636 -23.472 1.00 82.81 72 LEU A O 1
ATOM 587 N N . SER A 1 73 ? 3.841 -5.755 -22.230 1.00 78.38 73 SER A N 1
ATOM 588 C CA . SER A 1 73 ? 4.879 -5.914 -23.253 1.00 78.38 73 SER A CA 1
ATOM 589 C C . SER A 1 73 ? 5.114 -7.380 -23.623 1.00 78.38 73 SER A C 1
ATOM 591 O O . SER A 1 73 ? 5.310 -7.681 -24.793 1.00 78.38 73 SER A O 1
ATOM 593 N N . PHE A 1 74 ? 5.050 -8.314 -22.667 1.00 78.31 74 PHE A N 1
ATOM 594 C CA . PHE A 1 74 ? 5.169 -9.746 -22.968 1.00 78.31 74 PHE A CA 1
ATOM 595 C C . PHE A 1 74 ? 4.030 -10.263 -23.857 1.00 78.31 74 PHE A C 1
ATOM 597 O O . PHE A 1 74 ? 4.266 -11.070 -24.754 1.00 78.31 74 PHE A O 1
ATOM 604 N N . VAL A 1 75 ? 2.797 -9.829 -23.588 1.00 82.75 75 VAL A N 1
ATOM 605 C CA . VAL A 1 75 ? 1.602 -10.325 -24.286 1.00 82.75 75 VAL A CA 1
ATOM 606 C C . VAL A 1 75 ? 1.404 -9.637 -25.640 1.00 82.75 75 VAL A C 1
ATOM 608 O O . VAL A 1 75 ? 0.955 -10.284 -26.584 1.00 82.75 75 VAL A O 1
ATOM 611 N N . CYS A 1 76 ? 1.716 -8.343 -25.744 1.00 80.88 76 CYS A N 1
ATOM 612 C CA . CYS A 1 76 ? 1.394 -7.534 -26.919 1.00 80.88 76 CYS A CA 1
ATOM 613 C C . CYS A 1 76 ? 2.553 -7.358 -27.917 1.00 80.88 76 CYS A C 1
ATOM 615 O O . CYS A 1 76 ? 2.260 -7.141 -29.091 1.00 80.88 76 CYS A O 1
ATOM 617 N N . ASP A 1 77 ? 3.825 -7.499 -27.508 1.00 71.31 77 ASP A N 1
ATOM 618 C CA . ASP A 1 77 ? 4.991 -7.250 -28.376 1.00 71.31 77 ASP A CA 1
ATOM 619 C C . ASP A 1 77 ? 5.846 -8.522 -28.628 1.00 71.31 77 ASP A C 1
ATOM 621 O O . ASP A 1 77 ? 6.739 -8.851 -27.837 1.00 71.31 77 ASP A O 1
ATOM 625 N N . PRO A 1 78 ? 5.663 -9.250 -29.749 1.00 60.22 78 PRO A N 1
ATOM 626 C CA . PRO A 1 78 ? 6.578 -10.325 -30.152 1.00 60.22 78 PRO A CA 1
ATOM 627 C C . PRO A 1 78 ? 7.759 -9.795 -31.006 1.00 60.22 78 PRO A C 1
ATOM 629 O O . PRO A 1 78 ? 7.519 -8.995 -31.908 1.00 60.22 78 PRO A O 1
ATOM 632 N N . PRO A 1 79 ? 9.018 -10.285 -30.884 1.00 60.62 79 PRO A N 1
ATOM 633 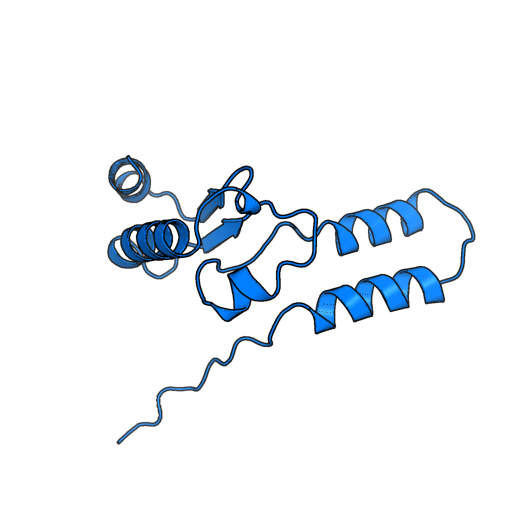C CA . PRO A 1 79 ? 9.741 -10.837 -29.742 1.00 60.62 79 PRO A CA 1
ATOM 634 C C . PRO A 1 79 ? 10.833 -9.849 -29.258 1.00 60.62 79 PRO A C 1
ATOM 636 O O . PRO A 1 79 ? 11.889 -9.725 -29.879 1.00 60.62 79 PRO A O 1
ATOM 639 N N . MET A 1 80 ? 10.643 -9.193 -28.109 1.00 52.81 80 MET A N 1
ATOM 640 C CA . MET A 1 80 ? 11.725 -8.479 -27.407 1.00 52.81 80 MET A CA 1
ATOM 641 C C . MET A 1 80 ? 12.041 -9.159 -26.069 1.00 52.81 80 MET A C 1
ATOM 643 O O . MET A 1 80 ? 11.521 -8.819 -25.014 1.00 52.81 80 MET A O 1
ATOM 647 N N . ILE A 1 81 ? 12.909 -10.170 -26.183 1.00 59.66 81 ILE A N 1
ATOM 648 C CA . ILE A 1 81 ? 13.849 -10.732 -25.199 1.00 59.66 81 ILE A CA 1
ATOM 649 C C . ILE A 1 81 ? 13.350 -10.792 -23.741 1.00 59.66 81 ILE A C 1
ATOM 651 O O . ILE A 1 81 ? 13.289 -9.796 -23.019 1.00 59.66 81 ILE A O 1
ATOM 655 N N . SER A 1 82 ? 13.178 -12.030 -23.265 1.00 59.59 82 SER A N 1
ATOM 656 C CA . SER A 1 82 ? 12.935 -12.430 -21.869 1.00 59.59 82 SER A CA 1
ATOM 657 C C . SER A 1 82 ? 13.788 -11.699 -20.816 1.00 59.59 82 SER A C 1
ATOM 659 O O . SER A 1 82 ? 13.342 -11.567 -19.679 1.00 59.59 82 SER A O 1
ATOM 661 N N . LEU A 1 83 ? 14.988 -11.217 -21.161 1.00 58.44 83 LEU A N 1
ATOM 662 C CA . LEU A 1 83 ? 15.853 -10.451 -20.261 1.00 58.44 83 LEU A CA 1
ATOM 663 C C . LEU A 1 83 ? 15.267 -9.090 -19.877 1.00 58.44 83 LEU A C 1
ATOM 665 O O . LEU A 1 83 ? 15.375 -8.714 -18.717 1.00 58.44 83 LEU A O 1
ATOM 669 N N . SER A 1 84 ? 14.640 -8.354 -20.797 1.00 63.16 84 SER A N 1
ATOM 670 C CA . SER A 1 84 ? 14.091 -7.018 -20.507 1.00 63.16 84 SER A CA 1
ATOM 671 C C . SER A 1 84 ? 12.985 -7.107 -19.455 1.00 63.16 84 SER A C 1
ATOM 673 O O . SER A 1 84 ? 12.974 -6.358 -18.479 1.00 63.16 84 SER A O 1
ATOM 675 N N . ILE A 1 85 ? 12.101 -8.092 -19.628 1.00 65.81 85 ILE A N 1
ATOM 676 C CA . ILE A 1 85 ? 11.001 -8.406 -18.713 1.00 65.81 85 ILE A CA 1
ATOM 677 C C . ILE A 1 85 ? 11.553 -8.926 -17.384 1.00 65.81 85 ILE A C 1
ATOM 679 O O . ILE A 1 85 ? 11.167 -8.421 -16.334 1.00 65.81 85 ILE A O 1
ATOM 683 N N . ALA A 1 86 ? 12.500 -9.872 -17.409 1.00 62.56 86 ALA A N 1
ATOM 684 C CA . ALA A 1 86 ? 13.118 -10.399 -16.193 1.00 62.56 86 ALA A CA 1
ATOM 685 C C . ALA A 1 86 ? 13.822 -9.300 -15.382 1.00 62.56 86 ALA A C 1
ATOM 687 O O . ALA A 1 86 ? 13.665 -9.247 -14.166 1.00 62.56 86 ALA A O 1
ATOM 688 N N . VAL A 1 87 ? 14.527 -8.374 -16.038 1.00 63.91 87 VAL A N 1
ATOM 689 C CA . VAL A 1 87 ? 15.160 -7.220 -15.383 1.00 63.91 87 VAL A CA 1
ATOM 690 C C . VAL A 1 87 ? 14.113 -6.270 -14.804 1.00 63.91 87 VAL A C 1
ATOM 692 O O . VAL A 1 87 ? 14.308 -5.775 -13.694 1.00 63.91 87 VAL A O 1
ATOM 695 N N . LEU A 1 88 ? 13.000 -6.017 -15.501 1.00 66.69 88 LEU A N 1
ATOM 696 C CA . LEU A 1 88 ? 11.927 -5.165 -14.976 1.00 66.69 88 LEU A CA 1
ATOM 697 C C . LEU A 1 88 ? 11.264 -5.789 -13.738 1.00 66.69 88 LEU A C 1
ATOM 699 O O . LEU A 1 88 ? 11.061 -5.103 -12.734 1.00 66.69 88 LEU A O 1
ATOM 703 N N . LEU A 1 89 ? 10.990 -7.096 -13.790 1.00 67.62 89 LEU A N 1
ATOM 704 C CA . LEU A 1 89 ? 10.442 -7.859 -12.670 1.00 67.62 89 LEU A CA 1
ATOM 705 C C . LEU A 1 89 ? 11.420 -7.873 -11.488 1.00 67.62 89 LEU A C 1
ATOM 707 O O . LEU A 1 89 ? 11.024 -7.511 -10.382 1.00 67.62 89 LEU A O 1
ATOM 711 N N . MET A 1 90 ? 12.705 -8.165 -11.721 1.00 60.25 90 MET A N 1
ATOM 712 C CA . MET A 1 90 ? 13.742 -8.135 -10.681 1.00 60.25 90 MET A CA 1
ATOM 713 C C . MET A 1 90 ? 13.884 -6.749 -10.044 1.00 60.25 90 MET A C 1
ATOM 715 O O . MET A 1 90 ? 13.914 -6.645 -8.820 1.00 60.25 90 MET A O 1
ATOM 719 N N . LYS A 1 91 ? 13.910 -5.672 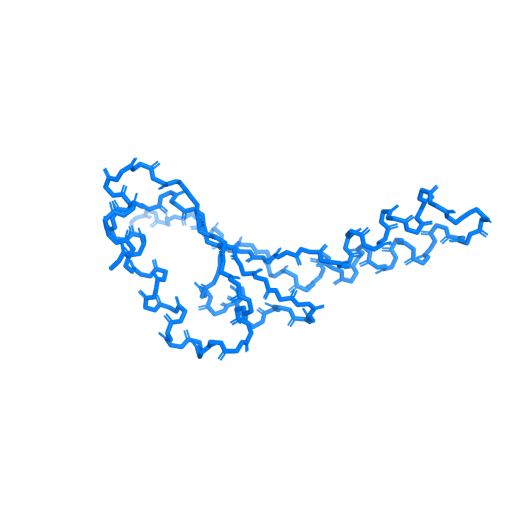-10.842 1.00 62.38 91 LYS A N 1
ATOM 720 C CA . LYS A 1 91 ? 13.959 -4.294 -10.321 1.00 62.38 91 LYS A CA 1
ATOM 721 C C . LYS A 1 91 ? 12.740 -3.968 -9.458 1.00 62.38 91 LYS A C 1
ATOM 723 O O . LYS A 1 91 ? 12.893 -3.326 -8.424 1.00 62.38 91 LYS A O 1
ATOM 728 N N . SER A 1 92 ? 11.553 -4.442 -9.842 1.00 62.75 92 SER A N 1
ATOM 729 C CA . SER A 1 92 ? 10.339 -4.240 -9.045 1.00 62.75 92 SER A CA 1
ATOM 730 C C . SER A 1 92 ? 10.347 -5.034 -7.730 1.00 62.75 92 SER A C 1
ATOM 732 O O . SER A 1 92 ? 9.918 -4.509 -6.708 1.00 62.75 92 SER A O 1
ATOM 734 N N . SER A 1 93 ? 10.896 -6.256 -7.719 1.00 59.19 93 SER A N 1
ATOM 735 C CA . SER A 1 93 ? 11.010 -7.078 -6.505 1.00 59.19 93 SER A CA 1
ATOM 736 C C . SER A 1 93 ? 12.068 -6.573 -5.522 1.00 59.19 93 SER A C 1
ATOM 738 O O . SER A 1 93 ? 11.920 -6.793 -4.326 1.00 59.19 93 SER A O 1
ATOM 740 N N . ILE A 1 94 ? 13.124 -5.905 -5.999 1.00 55.38 94 ILE A N 1
ATOM 741 C CA . ILE A 1 94 ? 14.171 -5.317 -5.142 1.00 55.38 94 ILE A CA 1
ATOM 742 C C . ILE A 1 94 ? 13.691 -4.010 -4.492 1.00 55.38 94 ILE A C 1
ATOM 744 O O . ILE A 1 94 ? 14.096 -3.696 -3.377 1.00 55.38 94 ILE A O 1
ATOM 748 N N . ALA A 1 95 ? 12.819 -3.255 -5.168 1.00 53.94 95 ALA A N 1
ATOM 749 C CA . ALA A 1 95 ? 12.315 -1.974 -4.672 1.00 53.94 95 ALA A CA 1
ATOM 750 C C . ALA A 1 95 ? 11.283 -2.106 -3.532 1.00 53.94 95 ALA A C 1
ATOM 752 O O . ALA A 1 95 ? 11.001 -1.120 -2.851 1.00 53.94 95 ALA A O 1
ATOM 753 N N . ILE A 1 96 ? 10.717 -3.297 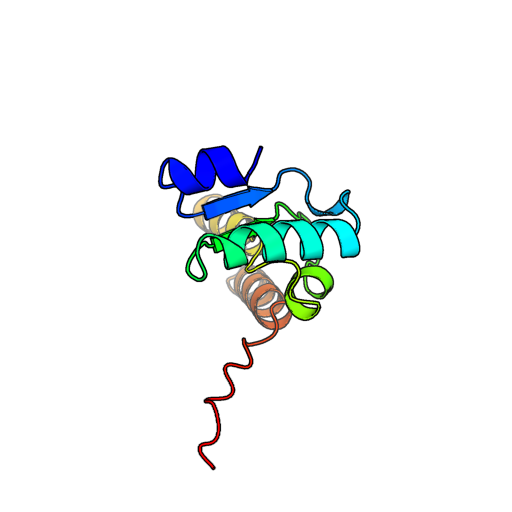-3.309 1.00 56.78 96 ILE A N 1
ATOM 754 C CA . ILE A 1 96 ? 9.790 -3.552 -2.202 1.00 56.78 96 ILE A CA 1
ATOM 755 C C . ILE A 1 96 ? 10.604 -4.165 -1.055 1.00 56.78 96 ILE A C 1
ATOM 757 O O . ILE A 1 96 ? 11.090 -5.290 -1.206 1.00 56.78 96 ILE A O 1
ATOM 761 N N . PRO A 1 97 ? 10.785 -3.469 0.084 1.00 50.16 97 PRO A N 1
ATOM 762 C CA . PRO A 1 97 ? 11.447 -4.071 1.233 1.00 50.16 97 PRO A CA 1
ATOM 763 C C . PRO A 1 97 ? 10.672 -5.332 1.635 1.00 50.16 97 PRO A C 1
ATOM 765 O O . PRO A 1 97 ? 9.443 -5.314 1.732 1.00 50.16 97 PRO A O 1
ATOM 768 N N . LYS A 1 98 ? 11.380 -6.451 1.843 1.00 45.31 98 LYS A N 1
ATOM 769 C CA . LYS A 1 98 ? 10.774 -7.659 2.420 1.00 45.31 98 LYS A CA 1
ATOM 770 C C . LYS A 1 98 ? 10.111 -7.242 3.730 1.00 45.31 98 LYS A C 1
ATOM 772 O O . LYS A 1 98 ? 10.770 -6.596 4.544 1.00 45.31 98 LYS A O 1
ATOM 777 N N . SER A 1 99 ? 8.830 -7.566 3.924 1.00 42.00 99 SER A N 1
ATOM 778 C CA . SER A 1 99 ? 8.179 -7.273 5.196 1.00 42.00 99 SER A CA 1
ATOM 779 C C . SER A 1 99 ? 8.993 -7.941 6.304 1.00 42.00 99 SER A C 1
ATOM 781 O O . SER A 1 99 ? 9.154 -9.161 6.336 1.00 42.00 99 SER A O 1
ATOM 783 N N . ASN A 1 100 ? 9.558 -7.138 7.205 1.00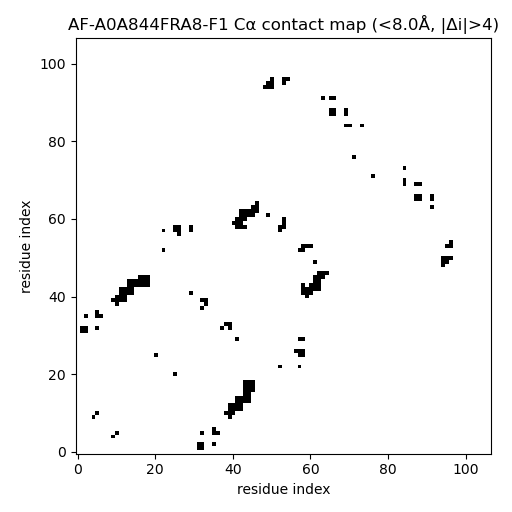 36.75 100 ASN A N 1
ATOM 784 C CA . ASN A 1 100 ? 10.126 -7.652 8.442 1.00 36.75 100 ASN A CA 1
ATOM 785 C C . ASN A 1 100 ? 8.955 -8.013 9.357 1.00 36.75 100 ASN A C 1
ATOM 787 O O . ASN A 1 100 ? 8.645 -7.306 10.313 1.00 36.75 100 ASN A O 1
ATOM 791 N N . SER A 1 101 ? 8.285 -9.128 9.065 1.00 37.94 101 SER A N 1
ATOM 792 C CA . SER A 1 101 ? 7.552 -9.855 10.091 1.00 37.94 101 SER A CA 1
ATOM 793 C C . SER A 1 101 ? 8.590 -10.484 11.022 1.00 37.94 101 SER A C 1
ATOM 795 O O . SER A 1 101 ? 8.911 -11.665 10.900 1.00 37.94 101 SER A O 1
ATOM 797 N N . ASN A 1 102 ? 9.160 -9.688 11.928 1.00 32.78 102 ASN A N 1
ATOM 798 C CA . ASN A 1 102 ? 9.770 -10.267 13.115 1.00 32.78 102 ASN A CA 1
ATOM 799 C C . ASN A 1 102 ? 8.626 -10.938 13.891 1.00 32.78 102 ASN A C 1
ATOM 801 O O . ASN A 1 102 ? 7.671 -10.241 14.250 1.00 32.78 102 ASN A O 1
ATOM 805 N N . PRO A 1 103 ? 8.654 -12.264 14.126 1.00 35.56 103 PRO A N 1
ATOM 806 C CA . PRO A 1 103 ? 7.727 -12.851 15.080 1.00 35.56 103 PRO A CA 1
ATOM 807 C C . PRO A 1 103 ? 7.963 -12.170 16.437 1.00 35.56 103 PRO A C 1
ATOM 809 O O . PRO A 1 103 ? 9.113 -11.849 16.752 1.00 35.56 103 PRO A O 1
ATOM 812 N N . PRO A 1 104 ? 6.914 -11.906 17.237 1.00 36.12 104 PRO A N 1
ATOM 813 C CA . PRO A 1 104 ? 7.114 -11.385 18.577 1.00 36.12 104 PRO A CA 1
ATOM 814 C C . PRO A 1 104 ? 7.936 -12.421 19.343 1.00 36.12 104 PRO A C 1
ATOM 816 O O . PRO A 1 104 ? 7.458 -13.523 19.615 1.00 36.12 104 PRO A O 1
ATOM 819 N N . CYS A 1 105 ? 9.196 -12.094 19.633 1.00 33.69 105 CYS A N 1
ATOM 820 C CA . CYS A 1 105 ? 9.982 -12.854 20.586 1.00 33.69 105 CYS A CA 1
ATOM 821 C C . CYS A 1 105 ? 9.202 -12.841 21.904 1.00 33.69 105 CYS A C 1
ATOM 823 O O . CYS A 1 105 ? 8.962 -11.785 22.486 1.00 33.69 105 CYS A O 1
ATOM 825 N N . LEU A 1 106 ? 8.731 -14.020 22.301 1.00 35.94 106 LEU A N 1
ATOM 826 C CA . LEU A 1 106 ? 8.223 -14.283 23.636 1.00 35.94 106 LEU A CA 1
ATOM 827 C C . LEU A 1 106 ? 9.361 -14.079 24.648 1.00 35.94 106 LEU A C 1
ATOM 829 O O . LEU A 1 106 ? 10.489 -14.483 24.371 1.00 35.94 106 LEU A O 1
ATOM 833 N N . SER A 1 107 ? 8.967 -13.514 25.797 1.00 38.50 107 SER A N 1
ATOM 834 C CA . SER A 1 107 ? 9.701 -13.206 27.041 1.00 38.50 107 SER A CA 1
ATOM 835 C C . SER A 1 107 ? 10.728 -12.081 26.992 1.00 38.50 107 SER A C 1
ATOM 837 O O . SER A 1 107 ? 11.823 -12.305 26.433 1.00 38.50 107 SER A O 1
#

Nearest PDB structures (foldseek):
  5zxg-assembly1_B  TM=9.169E-01  e=1.455E-06  Arthrobacter globiformis
  1g1y-assembly1_A  TM=9.483E-01  e=2.279E-06  Thermoactinomyces vulgaris
  6a0j-assembly1_A  TM=9.222E-01  e=3.140E-06  Arthrobacter globiformis
  5zxg-assembly1_A  TM=9.177E-01  e=3.805E-06  Arthrobacter globiformis
  6a0l-assembly1_A-2  TM=9.227E-01  e=7.699E-06  Arthrobacter globiformis

Foldseek 3Di:
DLLVVLVVPAQEDEAEPVVVDDLVVLQVVVVVNCVSPVRRAYEYADPDQCLVCQVSVSHVYYDQVLLVVLVCCVVPPPDDDPVVSVVSVVVSVVSHPDPPPPPPPDD

Radius of gyration: 16.89 Å; Cα contacts (8 Å, |Δi|>4): 106; chains: 1; bounding box: 36×28×57 Å

Sequence (107 aa):
MIKKWMRLGVDAWRLDVANEISDHMLDNIKHVIKDEKKDTYVVGEIWHNATEWISNNGLDGVTNYAVSRAILSFVCDPPMISLSIAVLLMKSSIAIPKSNSNPPCLS

Solvent-accessible surface area (backbone atoms only — not comparable to full-atom values): 6434 Å² total; per-residue (Å²): 114,68,69,61,48,48,75,74,64,59,57,65,45,79,38,76,62,38,77,79,52,55,66,72,57,38,38,52,52,44,50,59,47,39,73,78,39,71,86,47,45,38,33,28,39,40,90,62,94,52,40,65,49,47,72,70,62,35,30,79,41,58,50,59,55,58,54,54,50,40,52,48,46,65,75,73,46,88,87,76,56,74,61,64,43,50,50,46,48,50,54,55,60,67,48,48,75,77,80,81,77,69,73,82,78,79,132

pLDDT: mean 76.62, std 17.0, range [32.78, 93.62]